Protein AF-A0A502FIQ8-F1 (afdb_monomer_lite)

pLDDT: mean 85.67, std 8.18, range [59.78, 95.0]

Radius of gyration: 12.88 Å; chains: 1; bounding box: 33×18×32 Å

Organism: NCBI:txid1854500

Structure (mmCIF, N/CA/C/O backbone):
data_AF-A0A502FIQ8-F1
#
_entry.id   AF-A0A502FIQ8-F1
#
loop_
_atom_site.group_PDB
_atom_site.id
_atom_site.type_symbol
_atom_site.label_atom_id
_atom_site.label_alt_id
_atom_site.label_comp_id
_atom_site.label_asym_id
_atom_site.label_entity_id
_atom_site.label_seq_id
_atom_site.pdbx_PDB_ins_code
_atom_site.Cartn_x
_atom_site.Cartn_y
_atom_site.Cartn_z
_atom_site.occupancy
_atom_site.B_iso_or_equiv
_atom_site.auth_seq_id
_atom_site.auth_comp_id
_atom_site.auth_asym_id
_atom_site.auth_atom_id
_atom_site.pdbx_PDB_model_num
ATOM 1 N N . MET A 1 1 ? 1.768 3.082 -20.285 1.00 59.78 1 MET A N 1
ATOM 2 C CA . MET A 1 1 ? 2.716 2.217 -19.558 1.00 59.78 1 MET A CA 1
ATOM 3 C C . MET A 1 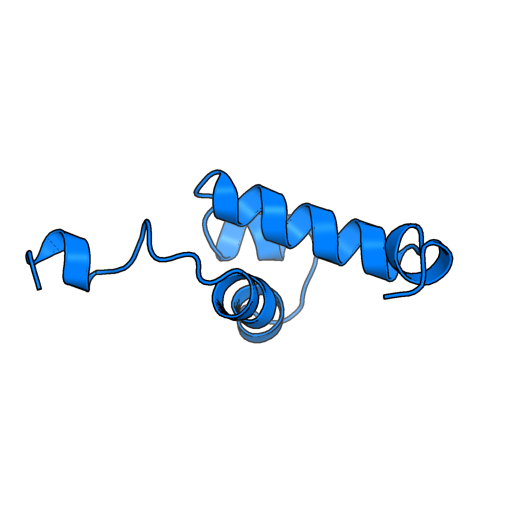1 ? 3.227 1.211 -20.563 1.00 59.78 1 MET A C 1
ATOM 5 O O . MET A 1 1 ? 2.402 0.516 -21.147 1.00 59.78 1 MET A O 1
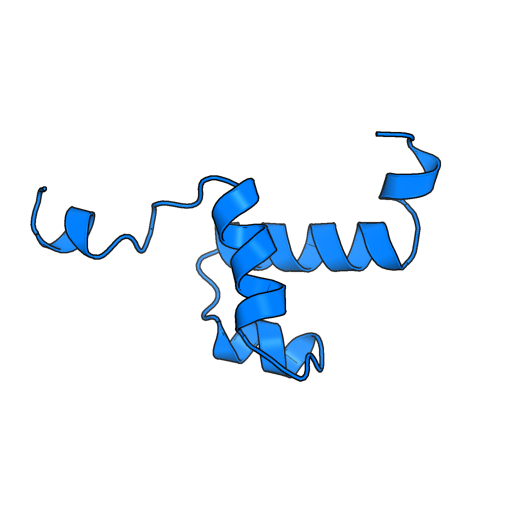ATOM 9 N N . ASP A 1 2 ? 4.530 1.209 -20.822 1.00 72.75 2 ASP A N 1
ATOM 10 C CA . ASP A 1 2 ? 5.181 0.230 -21.700 1.00 72.75 2 ASP A CA 1
ATOM 11 C C . ASP A 1 2 ? 5.037 -1.175 -21.077 1.00 72.75 2 ASP A C 1
ATOM 13 O O . ASP A 1 2 ? 5.135 -1.345 -19.861 1.00 72.75 2 ASP A O 1
ATOM 17 N N . GLU A 1 3 ? 4.761 -2.200 -21.877 1.00 71.75 3 GLU A N 1
ATOM 18 C CA . GLU A 1 3 ? 4.637 -3.581 -21.399 1.00 71.75 3 GLU A CA 1
ATOM 19 C C . GLU A 1 3 ? 5.941 -4.088 -20.760 1.00 71.75 3 GLU A C 1
ATOM 21 O O . GLU A 1 3 ? 5.916 -4.809 -19.759 1.00 71.75 3 GLU A O 1
ATOM 26 N N . ARG A 1 4 ? 7.090 -3.608 -21.249 1.00 74.81 4 ARG A N 1
ATOM 27 C CA . ARG A 1 4 ? 8.406 -3.900 -20.661 1.00 74.81 4 ARG A CA 1
ATOM 28 C C . ARG A 1 4 ? 8.570 -3.280 -19.277 1.00 74.81 4 ARG A C 1
ATOM 30 O O . ARG A 1 4 ? 9.176 -3.882 -18.394 1.00 74.81 4 ARG A O 1
ATOM 37 N N . GLU A 1 5 ? 7.999 -2.098 -19.065 1.00 80.25 5 GLU A N 1
ATOM 38 C CA . GLU A 1 5 ? 7.998 -1.423 -17.766 1.00 80.25 5 GLU A CA 1
ATOM 39 C C . GLU A 1 5 ? 7.159 -2.209 -16.747 1.00 80.25 5 GLU A C 1
ATOM 41 O O . GLU A 1 5 ? 7.585 -2.384 -15.601 1.00 80.25 5 GLU A O 1
ATOM 46 N N . ARG A 1 6 ? 6.023 -2.777 -17.178 1.00 81.06 6 ARG A N 1
ATOM 47 C CA . ARG A 1 6 ? 5.155 -3.623 -16.337 1.00 81.06 6 ARG A CA 1
ATOM 48 C C . ARG A 1 6 ? 5.827 -4.927 -15.906 1.00 81.06 6 ARG A C 1
ATOM 50 O O . ARG A 1 6 ? 5.644 -5.338 -14.764 1.00 81.06 6 ARG A O 1
ATOM 57 N N . LEU A 1 7 ? 6.595 -5.559 -16.794 1.00 90.88 7 LEU A N 1
ATOM 58 C CA . LEU A 1 7 ? 7.304 -6.817 -16.516 1.00 90.88 7 LEU A CA 1
ATOM 59 C C . LEU A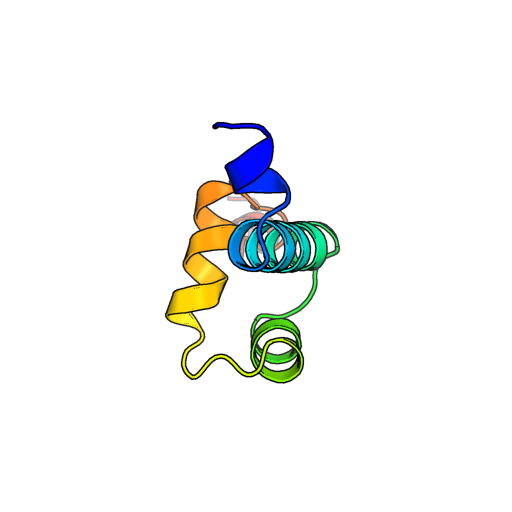 1 7 ? 8.692 -6.623 -15.887 1.00 90.88 7 LEU A C 1
ATOM 61 O O . LEU A 1 7 ? 9.345 -7.596 -15.514 1.00 90.88 7 LEU A O 1
ATOM 65 N N . SER A 1 8 ? 9.152 -5.380 -15.736 1.00 93.19 8 SER A N 1
ATOM 66 C CA . SER A 1 8 ? 10.403 -5.085 -15.038 1.00 93.19 8 SER A CA 1
ATOM 67 C C . SER A 1 8 ? 10.347 -5.524 -13.562 1.00 93.19 8 SER A C 1
ATOM 69 O O . SER A 1 8 ? 9.262 -5.587 -12.975 1.00 93.19 8 SER A O 1
ATOM 71 N N . PRO A 1 9 ? 11.495 -5.741 -12.890 1.00 92.69 9 PRO A N 1
ATOM 72 C CA . PRO A 1 9 ? 11.516 -6.023 -11.452 1.00 92.69 9 PRO A CA 1
ATOM 73 C C . PRO A 1 9 ? 10.777 -4.968 -10.613 1.00 92.69 9 PRO A C 1
ATOM 75 O O . PRO A 1 9 ? 10.140 -5.290 -9.610 1.00 92.69 9 PRO A O 1
ATOM 78 N N . HIS A 1 10 ? 10.830 -3.701 -11.038 1.00 89.56 10 HIS A N 1
ATOM 79 C CA . HIS A 1 10 ? 10.081 -2.626 -10.396 1.00 89.56 10 HIS A CA 1
ATOM 80 C C . HIS A 1 10 ? 8.571 -2.762 -10.633 1.00 89.56 10 HIS A C 1
ATOM 82 O O . HIS A 1 10 ? 7.797 -2.659 -9.682 1.00 89.56 10 HIS A O 1
ATOM 88 N N . GLY A 1 11 ? 8.161 -3.045 -11.873 1.00 91.00 11 GLY A N 1
ATOM 89 C CA . GLY A 1 11 ? 6.763 -3.256 -12.252 1.00 91.00 11 GLY A CA 1
ATOM 90 C C . GLY A 1 11 ? 6.123 -4.439 -11.525 1.00 91.00 11 GLY A C 1
ATOM 91 O O . GLY A 1 11 ? 5.024 -4.307 -10.988 1.00 91.00 11 GLY A O 1
ATOM 92 N N . LEU A 1 12 ? 6.845 -5.554 -11.390 1.00 93.56 12 LEU A N 1
ATOM 93 C CA . LEU A 1 12 ? 6.391 -6.720 -10.626 1.00 93.56 12 LEU A CA 1
ATOM 94 C C . LEU A 1 12 ? 6.224 -6.405 -9.137 1.00 93.56 12 LEU A C 1
ATOM 96 O O . LEU A 1 12 ? 5.224 -6.787 -8.532 1.00 93.56 12 LEU A O 1
ATOM 100 N N . ARG A 1 13 ? 7.161 -5.655 -8.542 1.00 91.88 13 ARG A N 1
ATOM 101 C CA . ARG A 1 13 ? 7.047 -5.217 -7.143 1.00 91.88 13 ARG A CA 1
ATOM 102 C C . ARG A 1 13 ? 5.852 -4.288 -6.939 1.00 91.88 13 ARG A C 1
ATOM 104 O O . ARG A 1 13 ? 5.132 -4.433 -5.957 1.00 91.88 13 ARG A O 1
ATOM 111 N N . ALA A 1 14 ? 5.649 -3.344 -7.856 1.00 91.69 14 ALA A N 1
ATOM 112 C CA . ALA A 1 14 ? 4.504 -2.441 -7.845 1.00 91.69 14 ALA A CA 1
ATOM 113 C C . ALA A 1 14 ? 3.182 -3.216 -7.945 1.00 91.69 14 ALA A C 1
ATOM 115 O O . ALA A 1 14 ? 2.285 -2.992 -7.137 1.00 91.69 14 ALA A O 1
ATOM 116 N N . GLY A 1 15 ? 3.096 -4.163 -8.885 1.00 93.25 15 GLY A N 1
ATOM 117 C CA . GLY A 1 15 ? 1.932 -5.027 -9.070 1.00 93.25 15 GLY A CA 1
ATOM 118 C C . GLY A 1 15 ? 1.632 -5.874 -7.836 1.00 93.25 15 GLY A C 1
ATOM 119 O O . GLY A 1 15 ? 0.496 -5.888 -7.375 1.00 93.25 15 GLY A O 1
ATOM 120 N N . PHE A 1 16 ? 2.656 -6.496 -7.244 1.00 95.00 16 PHE A N 1
ATOM 121 C CA . PHE A 1 16 ? 2.516 -7.247 -5.997 1.00 95.00 16 PHE A CA 1
ATOM 122 C C . PHE A 1 16 ? 1.959 -6.381 -4.858 1.00 95.00 16 PHE A C 1
ATOM 124 O O . PHE A 1 16 ? 1.002 -6.779 -4.201 1.00 95.00 16 PHE A O 1
ATOM 131 N N . ILE A 1 17 ? 2.530 -5.190 -4.630 1.00 93.81 17 ILE A N 1
ATOM 132 C CA . ILE A 1 17 ? 2.083 -4.280 -3.562 1.00 93.81 17 ILE A CA 1
ATOM 133 C C . ILE A 1 17 ? 0.620 -3.881 -3.775 1.00 93.81 17 ILE A C 1
ATOM 135 O O . ILE A 1 17 ? -0.169 -3.900 -2.832 1.00 93.81 17 ILE A O 1
ATOM 139 N N . THR A 1 18 ? 0.255 -3.510 -5.004 1.00 93.12 18 THR A N 1
ATOM 140 C CA . THR A 1 18 ? -1.119 -3.127 -5.334 1.00 93.12 18 THR A CA 1
ATOM 141 C C . THR A 1 18 ? -2.093 -4.282 -5.111 1.00 93.12 18 THR A C 1
ATOM 143 O O . THR A 1 18 ? -3.116 -4.074 -4.464 1.00 93.12 18 THR A O 1
ATOM 146 N N . GLU A 1 19 ? -1.771 -5.488 -5.584 1.00 94.31 19 GLU A N 1
ATOM 147 C CA . GLU A 1 19 ? -2.635 -6.661 -5.415 1.00 94.31 19 GLU A CA 1
ATOM 148 C C . GLU A 1 19 ? -2.783 -7.049 -3.939 1.00 94.31 19 GLU A C 1
ATOM 150 O O . GLU A 1 19 ? -3.891 -7.315 -3.481 1.00 94.31 19 GLU A O 1
ATOM 155 N N . ALA A 1 20 ? -1.701 -7.001 -3.158 1.00 94.00 20 ALA A N 1
ATOM 156 C CA . ALA A 1 20 ? -1.756 -7.253 -1.720 1.00 94.00 20 ALA A CA 1
ATOM 157 C C . ALA A 1 20 ? -2.740 -6.305 -1.012 1.00 94.00 20 ALA A C 1
ATOM 159 O O . ALA A 1 20 ? -3.564 -6.755 -0.215 1.00 94.00 20 ALA A O 1
ATOM 160 N N . TYR A 1 21 ? -2.719 -5.010 -1.345 1.00 91.50 21 TYR A N 1
ATOM 161 C CA . TYR A 1 21 ? -3.681 -4.057 -0.790 1.00 91.50 21 TYR A CA 1
ATOM 162 C C . TYR A 1 21 ? -5.116 -4.292 -1.266 1.00 91.50 21 TYR A C 1
ATOM 164 O O . TYR A 1 21 ? -6.040 -4.134 -0.476 1.00 91.50 21 TYR A O 1
ATOM 172 N N . LEU A 1 22 ? -5.327 -4.697 -2.523 1.00 89.94 22 LEU A N 1
ATOM 173 C CA . LEU A 1 22 ? -6.662 -5.063 -3.020 1.00 89.94 22 LEU A CA 1
ATOM 174 C C . LEU A 1 22 ? -7.240 -6.288 -2.296 1.00 89.94 22 LEU A C 1
ATOM 176 O O . LEU A 1 22 ? -8.454 -6.470 -2.255 1.00 89.94 22 LEU A O 1
ATOM 180 N N . LYS A 1 23 ? -6.377 -7.125 -1.713 1.00 91.50 23 LYS A N 1
ATOM 181 C CA . LYS A 1 23 ? -6.757 -8.261 -0.865 1.00 91.50 23 LYS A CA 1
ATOM 182 C C . LYS A 1 23 ? -6.849 -7.908 0.625 1.00 91.50 23 LYS A C 1
ATOM 184 O O . LYS A 1 23 ? -7.057 -8.809 1.431 1.00 91.50 23 LYS A O 1
ATOM 189 N N . GLY A 1 24 ? -6.712 -6.632 0.993 1.00 88.75 24 GLY A N 1
ATOM 190 C CA . GLY A 1 24 ? -6.845 -6.162 2.374 1.00 88.75 24 GLY A CA 1
ATOM 191 C C . GLY A 1 24 ? -5.612 -6.401 3.250 1.00 88.75 24 GLY A C 1
ATOM 192 O O . GLY A 1 24 ? -5.729 -6.421 4.473 1.00 88.75 24 GLY A O 1
ATOM 193 N N . ALA A 1 25 ? -4.428 -6.605 2.659 1.00 92.19 25 ALA A N 1
ATOM 194 C CA . ALA A 1 25 ? -3.199 -6.705 3.441 1.00 92.19 25 ALA A CA 1
ATOM 195 C C . ALA A 1 25 ? -2.910 -5.394 4.191 1.00 92.19 25 ALA A C 1
ATOM 197 O O . ALA A 1 25 ? -3.049 -4.297 3.642 1.00 92.19 25 ALA A O 1
ATOM 198 N N . LEU A 1 26 ? -2.447 -5.517 5.435 1.00 88.44 26 LEU A N 1
ATOM 199 C CA . LEU A 1 26 ? -2.069 -4.375 6.263 1.00 88.44 26 LEU A CA 1
ATOM 200 C C . LEU A 1 26 ? -0.742 -3.765 5.795 1.00 88.44 26 LEU A C 1
ATOM 202 O O . LEU A 1 26 ? 0.145 -4.468 5.302 1.00 88.44 26 LEU A O 1
ATOM 206 N N . ASP A 1 27 ? -0.572 -2.461 6.031 1.00 89.19 27 ASP A N 1
ATOM 207 C CA . ASP A 1 27 ? 0.645 -1.720 5.674 1.00 89.19 27 ASP A CA 1
ATOM 208 C C . ASP A 1 27 ? 1.920 -2.411 6.200 1.00 89.19 27 ASP A C 1
ATOM 210 O O . ASP A 1 27 ? 2.897 -2.565 5.465 1.00 89.19 27 ASP A O 1
ATOM 214 N N . GLU A 1 28 ? 1.896 -2.898 7.444 1.00 89.56 28 GLU A N 1
ATOM 215 C CA . GLU A 1 28 ? 3.025 -3.589 8.080 1.00 89.56 28 GLU A CA 1
ATOM 216 C C . GLU A 1 28 ? 3.389 -4.905 7.381 1.00 89.56 28 GLU A C 1
ATOM 218 O O . GLU A 1 28 ? 4.568 -5.188 7.163 1.00 89.56 28 GLU A O 1
ATOM 223 N N . GLN A 1 29 ? 2.387 -5.689 6.968 1.00 93.44 29 GLN A N 1
ATOM 224 C CA . GLN A 1 29 ? 2.597 -6.960 6.269 1.00 93.44 29 GLN A CA 1
ATOM 225 C C . GLN A 1 29 ? 3.269 -6.723 4.912 1.00 93.44 29 GLN A C 1
ATOM 227 O O . GLN A 1 29 ? 4.232 -7.408 4.553 1.00 93.44 29 GLN A O 1
ATOM 232 N N . VAL A 1 30 ? 2.798 -5.711 4.179 1.00 93.19 30 VAL A N 1
ATOM 233 C CA . VAL A 1 30 ? 3.342 -5.336 2.871 1.00 93.19 30 VAL A CA 1
ATOM 234 C C . VAL A 1 30 ? 4.764 -4.790 3.008 1.00 93.19 30 VAL A C 1
ATOM 236 O O . VAL A 1 30 ? 5.656 -5.192 2.252 1.00 93.19 30 VAL A O 1
ATOM 239 N N . VAL A 1 31 ? 5.016 -3.906 3.977 1.00 92.94 31 VAL A N 1
ATOM 240 C CA . VAL A 1 31 ? 6.349 -3.333 4.221 1.00 92.94 31 VAL A CA 1
ATOM 241 C C . VAL A 1 31 ? 7.351 -4.399 4.643 1.00 92.94 31 VAL A C 1
ATOM 243 O O . VAL A 1 31 ? 8.453 -4.432 4.090 1.00 92.94 31 VAL A O 1
ATOM 246 N N . HIS A 1 32 ? 6.969 -5.297 5.554 1.00 93.12 32 HIS A N 1
ATOM 247 C CA . HIS A 1 32 ? 7.821 -6.394 6.001 1.00 93.12 32 HIS A CA 1
ATOM 248 C C . HIS A 1 32 ? 8.182 -7.331 4.840 1.00 93.12 32 HIS A C 1
ATOM 250 O O . HIS A 1 32 ? 9.362 -7.587 4.593 1.00 93.12 32 HIS A O 1
ATOM 256 N N . HIS A 1 33 ? 7.187 -7.784 4.068 1.00 94.06 33 HIS A N 1
ATOM 257 C CA . HIS A 1 33 ? 7.411 -8.692 2.940 1.00 94.06 33 HIS A CA 1
ATOM 258 C C . HIS A 1 33 ? 8.296 -8.062 1.861 1.00 94.06 33 HIS A C 1
ATOM 260 O O . HIS A 1 33 ? 9.231 -8.678 1.353 1.00 94.06 33 HIS A O 1
ATOM 266 N N . THR A 1 34 ? 8.030 -6.801 1.523 1.00 91.31 34 THR A N 1
ATOM 267 C CA . THR A 1 34 ? 8.786 -6.103 0.482 1.00 91.31 34 THR A CA 1
ATOM 268 C C . THR A 1 34 ? 10.104 -5.523 0.984 1.00 91.31 34 THR A C 1
ATOM 270 O O . THR A 1 34 ? 10.869 -5.023 0.161 1.00 91.31 34 THR A O 1
ATOM 273 N N . ARG A 1 35 ? 10.402 -5.591 2.290 1.00 89.94 35 ARG A N 1
ATOM 274 C CA . ARG A 1 35 ? 11.584 -4.990 2.935 1.00 89.94 35 ARG A CA 1
ATOM 275 C C . ARG A 1 35 ? 11.733 -3.497 2.626 1.00 89.94 35 ARG A C 1
ATOM 277 O O . ARG A 1 35 ? 12.834 -3.002 2.372 1.00 89.94 35 ARG A O 1
ATOM 284 N N . GLN A 1 36 ? 10.613 -2.781 2.578 1.00 89.06 36 GLN A N 1
ATOM 285 C CA . GLN A 1 36 ? 10.619 -1.329 2.418 1.00 89.06 36 GLN A CA 1
ATOM 286 C C . GLN A 1 36 ? 11.035 -0.665 3.730 1.00 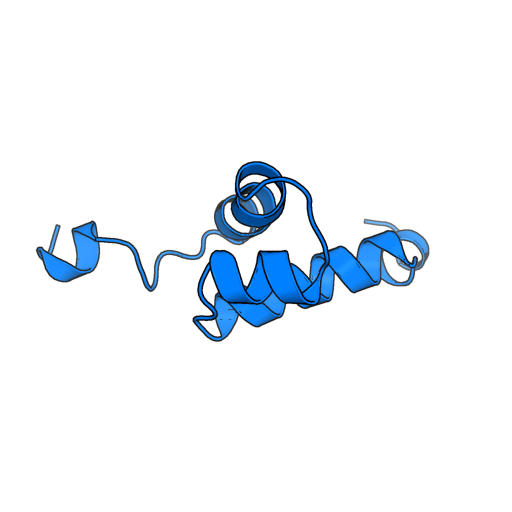89.06 36 GLN A C 1
ATOM 288 O O . GLN A 1 36 ? 10.763 -1.169 4.813 1.00 89.06 36 GLN A O 1
ATOM 293 N N . ARG A 1 37 ? 11.703 0.486 3.637 1.00 86.31 37 ARG A N 1
ATOM 294 C CA . ARG A 1 37 ? 12.151 1.231 4.827 1.00 86.31 37 ARG A CA 1
ATOM 295 C C . ARG A 1 37 ? 11.064 2.123 5.429 1.00 86.31 37 ARG A C 1
ATOM 297 O O . ARG A 1 37 ? 11.251 2.647 6.517 1.00 86.31 37 ARG A O 1
ATOM 304 N N . SER A 1 38 ? 9.968 2.350 4.703 1.00 86.25 38 SER A N 1
ATOM 305 C CA . SER A 1 38 ? 8.908 3.274 5.105 1.00 86.25 38 SER A CA 1
ATOM 306 C C . SER A 1 38 ? 7.551 2.852 4.552 1.00 86.25 38 SER A C 1
ATOM 308 O O . SER A 1 38 ? 7.440 2.473 3.383 1.00 86.25 38 SER A O 1
ATOM 310 N N . LEU A 1 39 ? 6.520 3.006 5.386 1.00 86.81 39 LEU A N 1
ATOM 311 C CA . LEU A 1 39 ? 5.107 2.825 5.033 1.00 86.81 39 LEU A CA 1
ATOM 312 C C . LEU A 1 39 ? 4.659 3.822 3.955 1.00 86.81 39 LEU A C 1
ATOM 314 O O . LEU A 1 39 ? 3.842 3.492 3.098 1.00 86.81 39 LEU A O 1
ATOM 318 N N . ALA A 1 40 ? 5.232 5.030 3.932 1.00 88.38 40 ALA A N 1
ATOM 319 C CA . ALA A 1 40 ? 4.865 6.056 2.955 1.00 88.38 40 ALA A CA 1
ATOM 320 C C . ALA A 1 40 ? 5.076 5.580 1.505 1.00 88.38 40 ALA A C 1
ATOM 322 O O . ALA A 1 40 ? 4.300 5.930 0.610 1.00 88.38 40 ALA A O 1
ATOM 323 N N . THR A 1 41 ? 6.093 4.738 1.286 1.00 86.69 41 THR A N 1
ATOM 324 C CA . THR A 1 41 ? 6.421 4.166 -0.022 1.00 86.69 41 THR A CA 1
ATOM 325 C C . THR A 1 41 ? 5.336 3.210 -0.512 1.00 86.69 41 THR A C 1
ATOM 327 O O . THR A 1 41 ? 4.972 3.248 -1.688 1.00 86.69 41 THR A O 1
ATOM 330 N N . THR A 1 42 ? 4.793 2.362 0.366 1.00 87.88 42 THR A N 1
ATOM 331 C CA . THR A 1 42 ? 3.759 1.382 0.001 1.00 87.88 42 THR A CA 1
ATOM 332 C C . THR A 1 42 ? 2.381 2.042 -0.089 1.00 87.88 42 THR A C 1
ATOM 334 O O . THR A 1 42 ? 1.647 1.804 -1.049 1.00 87.88 42 THR A O 1
ATOM 337 N N . GLN A 1 43 ? 2.076 2.997 0.792 1.00 87.19 43 GLN A N 1
ATOM 338 C CA . GLN A 1 43 ? 0.818 3.753 0.760 1.00 87.19 43 GLN A CA 1
ATOM 339 C C . GLN A 1 43 ? 0.601 4.541 -0.541 1.00 87.19 43 GLN A C 1
ATOM 341 O O . GLN A 1 43 ? -0.539 4.745 -0.966 1.00 87.19 43 GLN A O 1
ATOM 346 N N . GLY A 1 44 ? 1.673 4.961 -1.222 1.00 89.12 44 GLY A N 1
ATOM 347 C CA . GLY A 1 44 ? 1.570 5.573 -2.548 1.00 89.12 44 GLY A CA 1
ATOM 348 C C . GLY A 1 44 ? 0.924 4.657 -3.598 1.00 89.12 44 GLY A C 1
ATOM 349 O O . GLY A 1 44 ? 0.279 5.149 -4.524 1.00 89.12 44 GLY A O 1
ATOM 350 N N . TYR A 1 45 ? 1.058 3.334 -3.466 1.00 88.94 45 TYR A N 1
ATOM 351 C CA . TYR A 1 45 ? 0.379 2.365 -4.335 1.00 88.94 45 TYR A CA 1
ATOM 352 C C . TYR A 1 45 ? -1.101 2.226 -3.976 1.00 88.94 45 TYR A C 1
ATOM 354 O O . TYR A 1 45 ? -1.939 2.243 -4.875 1.00 88.94 45 TYR A O 1
ATOM 362 N N . ARG A 1 46 ? -1.434 2.204 -2.678 1.00 86.38 46 ARG A N 1
ATOM 363 C CA . ARG A 1 46 ? -2.822 2.172 -2.188 1.00 86.38 46 ARG A CA 1
ATOM 364 C C . ARG A 1 46 ? -3.628 3.384 -2.667 1.00 86.38 46 ARG A C 1
ATOM 366 O O . ARG A 1 46 ? -4.721 3.228 -3.209 1.00 86.38 46 ARG A O 1
ATOM 373 N N . ARG A 1 47 ? -3.047 4.588 -2.556 1.00 86.25 47 ARG A N 1
ATOM 374 C CA . ARG A 1 47 ? -3.662 5.839 -3.041 1.00 86.25 47 ARG A CA 1
ATOM 375 C C . ARG A 1 47 ? -3.891 5.826 -4.552 1.00 86.25 47 ARG A C 1
ATOM 377 O O . ARG A 1 47 ? -4.983 6.156 -5.003 1.00 86.25 47 ARG A O 1
ATOM 384 N N . ARG A 1 48 ? -2.885 5.424 -5.339 1.00 84.06 48 ARG A N 1
ATOM 385 C CA . ARG A 1 48 ? -2.991 5.369 -6.811 1.00 84.06 48 ARG A CA 1
ATOM 386 C C . ARG A 1 48 ? -4.044 4.374 -7.290 1.00 84.06 48 ARG A C 1
ATOM 388 O O . ARG A 1 48 ? -4.745 4.662 -8.252 1.00 84.06 48 ARG A O 1
ATOM 395 N N . ALA A 1 49 ? -4.183 3.249 -6.598 1.00 85.12 49 ALA A N 1
ATOM 396 C CA . ALA A 1 49 ? -5.196 2.244 -6.893 1.00 85.12 49 ALA A CA 1
ATOM 397 C C . ALA A 1 49 ? -6.601 2.604 -6.363 1.00 85.12 49 ALA A C 1
ATOM 399 O O . ALA A 1 49 ? -7.524 1.816 -6.536 1.00 85.12 49 ALA A O 1
ATOM 400 N N . LYS A 1 50 ? -6.782 3.785 -5.743 1.00 83.75 50 LYS A N 1
ATOM 401 C CA . LYS A 1 50 ? -8.056 4.260 -5.165 1.00 83.75 50 LYS A CA 1
ATOM 402 C C . LYS 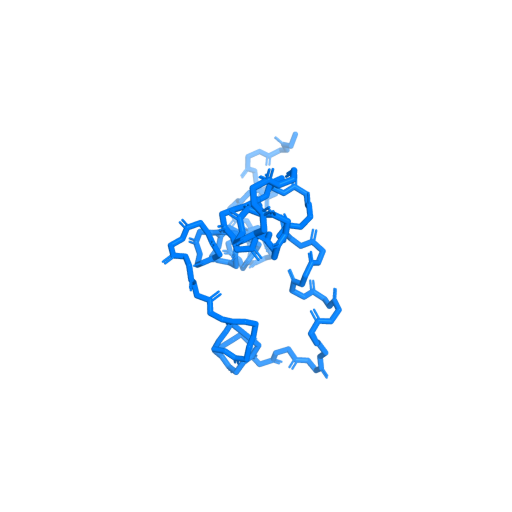A 1 50 ? -8.715 3.232 -4.234 1.00 83.75 50 LYS A C 1
ATOM 404 O O . LYS A 1 50 ? -9.931 3.069 -4.235 1.00 83.75 50 LYS A O 1
ATOM 409 N N . ILE A 1 51 ? -7.908 2.528 -3.442 1.00 82.06 51 ILE A N 1
ATOM 410 C CA . ILE A 1 51 ? -8.393 1.478 -2.544 1.00 82.06 51 ILE A CA 1
ATOM 411 C C . ILE A 1 51 ? -9.042 2.143 -1.327 1.00 82.06 51 ILE A C 1
ATOM 413 O O . ILE A 1 51 ? -8.354 2.719 -0.487 1.00 82.06 51 ILE A O 1
ATOM 417 N N . THR A 1 52 ? -10.372 2.080 -1.252 1.00 74.19 52 THR A N 1
ATOM 418 C CA . THR A 1 52 ? -11.196 2.697 -0.195 1.00 74.19 52 THR A CA 1
ATOM 419 C C . THR A 1 52 ? -11.816 1.681 0.765 1.00 74.19 52 THR A C 1
ATOM 421 O O . THR A 1 52 ? -12.572 2.067 1.654 1.00 74.19 52 THR A O 1
ATOM 424 N N . GLN A 1 53 ? -11.523 0.385 0.598 1.00 68.50 53 GLN A N 1
ATOM 425 C CA . GLN A 1 53 ? -12.140 -0.688 1.386 1.00 68.50 53 GLN A CA 1
ATOM 426 C C . GLN A 1 53 ? -11.870 -0.559 2.890 1.00 68.50 53 GLN A C 1
ATOM 428 O O . GLN A 1 53 ? -12.805 -0.741 3.661 1.00 68.50 53 GLN A O 1
ATOM 433 N N . ASP A 1 54 ? -10.677 -0.114 3.290 1.00 66.38 54 ASP A N 1
ATOM 434 C CA . ASP A 1 54 ? -10.344 0.181 4.696 1.00 66.38 54 ASP A CA 1
ATOM 435 C C . ASP A 1 54 ? -10.310 1.692 4.964 1.00 66.38 54 ASP A C 1
ATOM 437 O O . ASP A 1 54 ? -9.490 2.195 5.735 1.00 66.38 54 ASP A O 1
ATOM 441 N N . SER A 1 55 ? -11.164 2.454 4.274 1.00 71.88 55 SER A N 1
ATOM 442 C CA . SER A 1 55 ? -11.425 3.834 4.671 1.00 71.88 55 SER A CA 1
ATOM 443 C C . SER A 1 55 ? -12.172 3.821 6.006 1.00 71.88 55 SER A C 1
ATOM 445 O O . SER A 1 55 ? -13.273 3.266 6.062 1.00 71.88 55 SER A O 1
ATOM 447 N N . PRO A 1 56 ? -11.650 4.462 7.066 1.00 73.31 56 PRO A N 1
ATOM 448 C CA . PRO A 1 56 ? -12.383 4.584 8.321 1.00 73.31 56 PRO A CA 1
ATOM 449 C C . PRO A 1 56 ? -13.697 5.355 8.145 1.00 73.31 56 PRO A C 1
ATOM 451 O O . PRO A 1 56 ? -14.621 5.126 8.911 1.00 73.31 56 PRO A O 1
ATOM 454 N N . ALA A 1 57 ? -13.835 6.185 7.101 1.00 80.31 57 ALA A N 1
ATOM 455 C CA . ALA A 1 57 ? -15.110 6.826 6.766 1.00 80.31 57 ALA A CA 1
ATOM 456 C C . ALA A 1 57 ? -16.226 5.795 6.524 1.00 80.31 57 ALA A C 1
ATOM 458 O O . ALA A 1 57 ? -17.342 5.971 6.992 1.00 80.31 57 ALA A O 1
ATOM 459 N N . ARG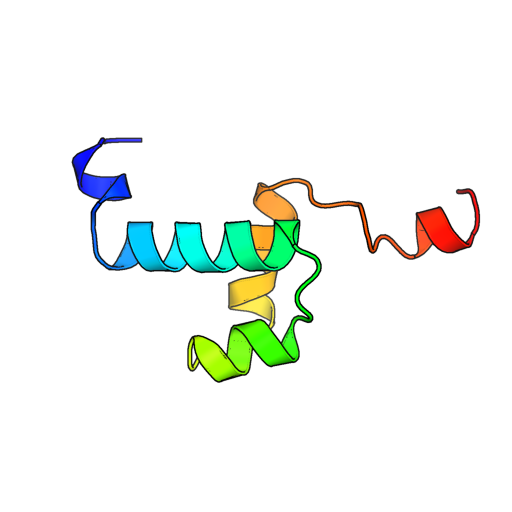 A 1 58 ? -15.895 4.646 5.920 1.00 74.31 58 ARG A N 1
ATOM 460 C CA . ARG A 1 58 ? -16.851 3.557 5.693 1.00 74.31 58 ARG A CA 1
ATOM 461 C C . ARG A 1 58 ? -17.300 2.882 6.990 1.00 74.31 58 ARG A C 1
ATOM 463 O O . ARG A 1 58 ? -18.414 2.383 7.054 1.00 74.31 58 ARG A O 1
ATOM 470 N N . LEU A 1 59 ? -16.445 2.865 8.016 1.00 76.31 59 LEU A N 1
ATOM 471 C CA . LEU A 1 59 ? -16.812 2.372 9.351 1.00 76.31 59 LEU A CA 1
ATOM 472 C C . LEU A 1 59 ? -17.784 3.320 10.061 1.00 76.31 59 LEU A C 1
ATOM 474 O O . LEU A 1 59 ? -18.474 2.904 10.986 1.00 76.31 59 LEU A O 1
ATOM 478 N N . LEU A 1 60 ? -17.808 4.583 9.639 1.00 85.25 60 LEU A N 1
ATOM 479 C CA . LEU A 1 60 ? -18.641 5.641 10.198 1.00 85.25 60 LEU A CA 1
ATOM 480 C C . LEU A 1 60 ? -19.866 5.961 9.323 1.00 85.25 60 LEU A C 1
ATOM 482 O O . LEU A 1 60 ? -20.613 6.865 9.677 1.00 85.25 60 LEU A O 1
ATOM 486 N N . ASP A 1 61 ? -20.063 5.235 8.216 1.00 76.94 61 ASP A N 1
ATOM 487 C CA . ASP A 1 61 ? -21.100 5.491 7.201 1.00 76.94 61 ASP A CA 1
ATOM 488 C C . ASP A 1 61 ? -21.079 6.937 6.648 1.00 76.94 61 ASP A C 1
ATOM 490 O O . ASP A 1 61 ? -22.118 7.568 6.454 1.00 76.94 61 ASP A O 1
ATOM 494 N N . LEU A 1 62 ? -19.865 7.472 6.431 1.00 72.62 62 LEU A N 1
ATOM 495 C CA . LEU A 1 62 ? -19.580 8.816 5.900 1.00 72.62 62 LEU A CA 1
ATOM 496 C C . LEU A 1 62 ? -19.114 8.800 4.438 1.00 72.62 62 LEU A C 1
ATOM 498 O O . LEU A 1 62 ? -18.336 7.887 4.061 1.00 72.62 62 LEU A O 1
#

Sequence (62 aa):
MDERERLSPHGLRAGFITEAYLKGALDEQVVHHTRQRSLATTQGYRRRAKITQDSPARLLDL

InterPro domains:
  IPR011010 DNA breaking-rejoining enzyme, catalytic core [SSF56349] (5-59)
  IPR013762 Integrase-like, catalytic domain superfamily [G3DSA:1.10.443.10] (1-50)

Secondary structure (DSSP, 8-state):
--HHHHHSHHHHHHHHHHHHHHTT--HHHHHHHHT-S-HHHHHHHHHHTT--TT-HHHHTT-

Foldseek 3Di:
DDPVCCPDPVNVLLVVLLVCVVVVHDLVRNCVVSVPPDSVVSVVSVVVSVPCVPPVCVVVVD